Protein AF-A0A7K2QBP5-F1 (afdb_monomer)

Structure (mmCIF, N/CA/C/O backbone):
data_AF-A0A7K2QBP5-F1
#
_entry.id   AF-A0A7K2QBP5-F1
#
loop_
_atom_site.group_PDB
_atom_site.id
_atom_site.type_symbol
_atom_site.label_atom_id
_atom_site.label_alt_id
_atom_site.label_comp_id
_atom_site.label_asym_id
_atom_site.label_entity_id
_atom_site.label_seq_id
_atom_site.pdbx_PDB_ins_code
_atom_site.Cartn_x
_atom_site.Cartn_y
_atom_site.Cartn_z
_atom_site.occupancy
_atom_site.B_iso_or_equiv
_atom_site.auth_seq_id
_atom_site.auth_comp_id
_atom_site.auth_asym_id
_atom_site.auth_atom_id
_atom_site.pdbx_PDB_model_num
ATOM 1 N N . VAL A 1 1 ? -5.049 -1.789 -9.065 1.00 92.88 1 VAL A N 1
ATOM 2 C CA . VAL A 1 1 ? -3.725 -1.310 -9.531 1.00 92.88 1 VAL A CA 1
ATOM 3 C C . VAL A 1 1 ? -3.475 0.041 -8.897 1.00 92.88 1 VAL A C 1
ATOM 5 O O . VAL A 1 1 ? -4.408 0.835 -8.867 1.00 92.88 1 VAL A O 1
ATOM 8 N N . VAL A 1 2 ? -2.284 0.284 -8.358 1.00 94.88 2 VAL A N 1
ATOM 9 C CA . VAL A 1 2 ? -1.940 1.542 -7.677 1.00 94.88 2 VAL A CA 1
ATOM 10 C C . VAL A 1 2 ? -0.595 2.024 -8.217 1.00 94.88 2 VAL A C 1
ATOM 12 O O . VAL A 1 2 ? 0.343 1.223 -8.221 1.00 94.88 2 VAL A O 1
ATOM 15 N N . PRO A 1 3 ? -0.472 3.277 -8.696 1.00 95.06 3 PRO A N 1
ATOM 16 C CA . PRO A 1 3 ? 0.831 3.843 -9.028 1.00 95.06 3 PRO A CA 1
ATOM 17 C C . PRO A 1 3 ? 1.751 3.833 -7.805 1.00 95.06 3 PRO A C 1
ATOM 19 O O . PRO A 1 3 ? 1.285 3.919 -6.669 1.00 95.06 3 PRO A O 1
ATOM 22 N N . VAL A 1 4 ? 3.056 3.737 -8.021 1.00 93.06 4 VAL A N 1
ATOM 23 C CA . VAL A 1 4 ? 4.037 3.828 -6.933 1.00 93.06 4 VAL A CA 1
ATOM 24 C C . VAL A 1 4 ? 4.872 5.087 -7.081 1.00 93.06 4 VAL A C 1
ATOM 26 O O . VAL A 1 4 ? 5.329 5.421 -8.169 1.00 93.06 4 VAL A O 1
ATOM 29 N N . VAL A 1 5 ? 5.084 5.766 -5.959 1.00 92.81 5 VAL A N 1
ATOM 30 C CA . VAL A 1 5 ? 6.046 6.863 -5.815 1.00 92.81 5 VAL A CA 1
ATOM 31 C C . VAL A 1 5 ? 7.054 6.410 -4.766 1.00 92.81 5 VAL A C 1
ATOM 33 O O . VAL A 1 5 ? 6.666 5.826 -3.751 1.00 92.81 5 VAL A O 1
ATOM 36 N N . ASP A 1 6 ? 8.345 6.553 -5.071 1.00 89.81 6 ASP A N 1
ATOM 37 C CA . ASP A 1 6 ? 9.463 6.039 -4.261 1.00 89.81 6 ASP A CA 1
ATOM 38 C C . ASP A 1 6 ? 9.331 4.551 -3.881 1.00 89.81 6 ASP A C 1
ATOM 40 O O . ASP A 1 6 ? 9.807 4.091 -2.842 1.00 89.81 6 ASP A O 1
ATOM 44 N N . GLY A 1 7 ? 8.638 3.778 -4.725 1.00 94.00 7 GLY A N 1
ATOM 45 C CA . GLY A 1 7 ? 8.406 2.352 -4.515 1.00 94.00 7 GLY A CA 1
ATOM 46 C C . GLY A 1 7 ? 7.461 2.008 -3.362 1.00 94.00 7 GLY A C 1
ATOM 47 O O . GLY A 1 7 ? 7.435 0.846 -2.951 1.00 94.00 7 GLY A O 1
ATOM 48 N N . LYS A 1 8 ? 6.700 2.976 -2.836 1.00 97.00 8 LYS A N 1
ATOM 49 C CA . LYS A 1 8 ? 5.845 2.812 -1.652 1.00 97.00 8 LYS A CA 1
ATOM 50 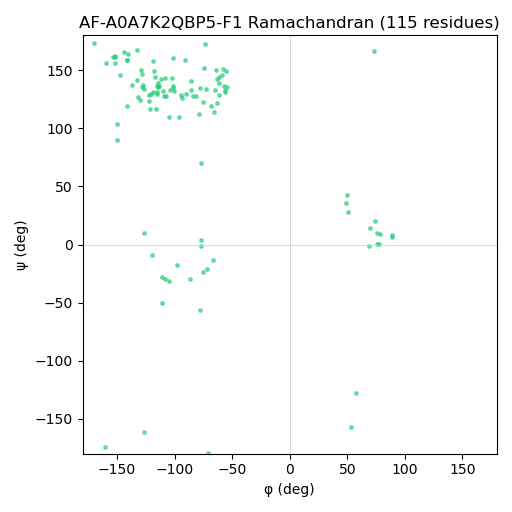C C . LYS A 1 8 ? 4.363 3.028 -1.954 1.00 97.00 8 LYS A C 1
ATOM 52 O O . LYS A 1 8 ? 3.985 3.846 -2.795 1.00 97.00 8 LYS A O 1
ATOM 57 N N . VAL A 1 9 ? 3.520 2.330 -1.197 1.00 97.62 9 VAL A N 1
ATOM 58 C CA . VAL A 1 9 ? 2.053 2.441 -1.233 1.00 97.62 9 VAL A CA 1
ATOM 59 C C . VAL A 1 9 ? 1.530 2.680 0.179 1.00 97.62 9 VAL A C 1
ATOM 61 O O . VAL A 1 9 ? 1.981 2.029 1.120 1.00 97.62 9 VAL A O 1
ATOM 64 N N . SER A 1 10 ? 0.573 3.591 0.328 1.00 98.19 10 SER A N 1
ATOM 65 C CA . SER A 1 10 ? -0.083 3.888 1.601 1.00 98.19 10 SER A CA 1
ATOM 66 C C . SER A 1 10 ? -1.518 3.368 1.622 1.00 98.19 10 SER A C 1
ATOM 68 O O . SER A 1 10 ? -2.228 3.422 0.617 1.00 98.19 10 SER A O 1
ATOM 70 N N . PHE A 1 11 ? -1.934 2.885 2.790 1.00 98.50 11 PHE A N 1
ATOM 71 C CA . PHE A 1 11 ? -3.265 2.367 3.079 1.00 98.50 11 PHE A CA 1
ATOM 72 C C . PHE A 1 11 ? -3.857 3.190 4.215 1.00 98.50 11 PHE A C 1
ATOM 74 O O . PHE A 1 11 ? -3.321 3.192 5.321 1.00 98.50 11 PHE A O 1
ATOM 81 N N . PHE A 1 12 ? -4.949 3.887 3.937 1.00 98.62 12 PHE A N 1
ATOM 82 C CA . PHE A 1 12 ? -5.689 4.676 4.913 1.00 98.62 12 PHE A CA 1
ATOM 83 C C . PHE A 1 12 ? -6.931 3.911 5.372 1.00 98.62 12 PHE A C 1
ATOM 85 O O . PHE A 1 12 ? -7.653 3.419 4.508 1.00 98.62 12 PHE A O 1
ATOM 92 N N . ASN A 1 13 ? -7.214 3.871 6.676 1.00 98.62 13 ASN A N 1
ATOM 93 C CA . ASN A 1 13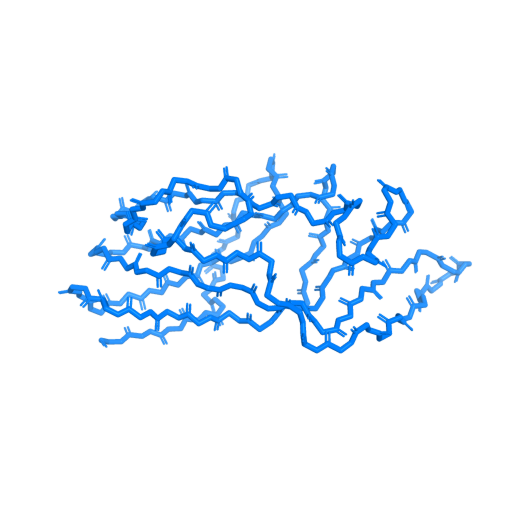 ? -8.480 3.375 7.234 1.00 98.62 13 ASN A CA 1
ATOM 94 C C . ASN A 1 13 ? -9.380 4.538 7.693 1.00 98.62 13 ASN A C 1
ATOM 96 O O . ASN A 1 13 ? -8.923 5.432 8.404 1.00 98.62 13 ASN A O 1
ATOM 100 N N . ASN A 1 14 ? -10.663 4.517 7.320 1.00 98.50 14 ASN A N 1
ATOM 101 C CA . ASN A 1 14 ? -11.590 5.623 7.587 1.00 98.50 14 ASN A CA 1
ATOM 102 C C . ASN A 1 14 ? -12.113 5.690 9.028 1.00 98.50 14 ASN A C 1
ATOM 104 O O . ASN A 1 14 ? -11.955 6.720 9.677 1.00 98.50 14 ASN A O 1
ATOM 108 N N . GLN A 1 15 ? -12.735 4.617 9.511 1.00 98.44 15 GLN A N 1
ATOM 109 C CA . G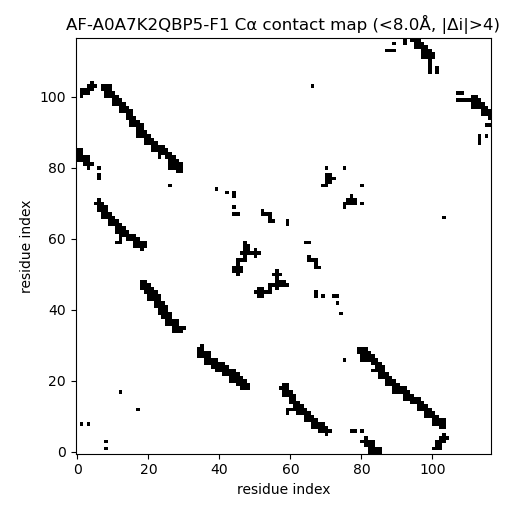LN A 1 15 ? -13.368 4.504 10.831 1.00 98.44 15 GLN A CA 1
ATOM 110 C C . GLN A 1 15 ? -12.957 3.207 11.529 1.00 98.44 15 GLN A C 1
ATOM 112 O O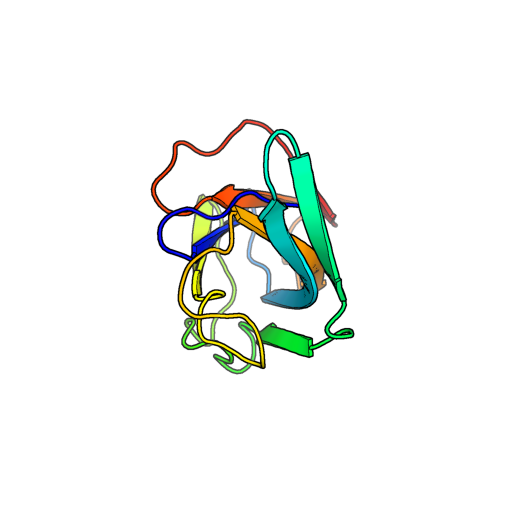 . GLN A 1 15 ? -12.368 2.314 10.908 1.00 98.44 15 GLN A O 1
ATOM 117 N N . GLY A 1 16 ? -13.257 3.110 12.826 1.00 98.50 16 GLY A N 1
ATOM 118 C CA . GLY A 1 16 ? -12.883 1.972 13.659 1.00 98.50 16 GLY A CA 1
ATOM 119 C C . GLY A 1 16 ? -11.389 1.634 13.603 1.00 98.50 16 GLY A C 1
ATOM 120 O O . GLY A 1 16 ? -10.540 2.458 13.272 1.00 98.50 16 GLY A O 1
ATOM 121 N N . SER A 1 17 ? -11.054 0.390 13.920 1.00 98.81 17 SER A N 1
ATOM 122 C CA . SER A 1 17 ? -9.716 -0.165 13.730 1.00 98.81 17 SER A CA 1
ATOM 123 C C . SER A 1 17 ? -9.794 -1.481 12.969 1.00 98.81 17 SER A C 1
ATOM 125 O O . SER A 1 17 ? -10.767 -2.221 13.114 1.00 98.81 17 SER A O 1
ATOM 127 N N . VAL A 1 18 ? -8.782 -1.771 12.155 1.00 98.88 18 VAL A N 1
ATOM 128 C CA . VAL A 1 18 ? -8.774 -2.939 11.266 1.00 98.88 18 VAL A CA 1
ATOM 129 C C . VAL A 1 18 ? -7.359 -3.481 11.084 1.00 98.88 18 VAL A C 1
ATOM 131 O O . VAL A 1 18 ? -6.391 -2.720 11.068 1.00 98.88 18 VAL A O 1
ATOM 134 N N . ASP A 1 19 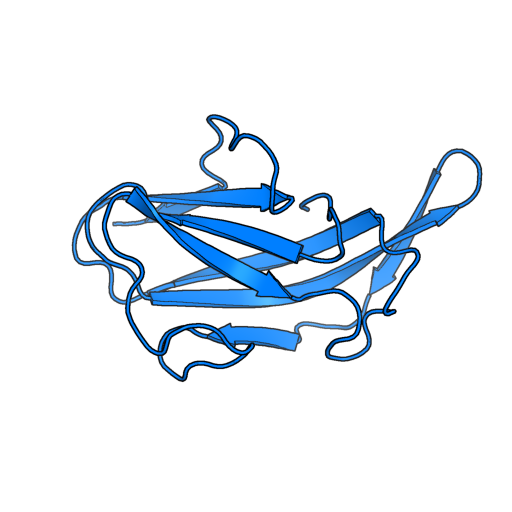? -7.229 -4.795 10.938 1.00 98.88 19 ASP A N 1
ATOM 135 C CA . ASP A 1 19 ? -5.990 -5.413 10.478 1.00 98.88 19 ASP A CA 1
ATOM 136 C C . ASP A 1 19 ? -5.957 -5.440 8.951 1.00 98.88 19 ASP A C 1
ATOM 138 O O . ASP A 1 19 ? -6.924 -5.855 8.305 1.00 98.88 19 ASP A O 1
ATOM 142 N N . LEU A 1 20 ? -4.828 -5.031 8.375 1.00 98.88 20 LEU A N 1
ATOM 143 C CA . LEU A 1 20 ? -4.640 -4.972 6.934 1.00 98.88 20 LEU A CA 1
ATOM 144 C C . LEU A 1 20 ? -3.579 -5.952 6.462 1.00 98.88 20 LEU A C 1
ATOM 146 O O . LEU A 1 20 ? -2.503 -6.119 7.039 1.00 98.88 20 LEU A O 1
ATOM 150 N N . ILE A 1 21 ? -3.903 -6.563 5.336 1.00 98.81 21 ILE A N 1
ATOM 151 C CA . ILE A 1 21 ? -3.088 -7.528 4.628 1.00 98.81 21 ILE A CA 1
ATOM 152 C C . ILE A 1 21 ? -2.984 -7.070 3.177 1.00 98.81 21 ILE A C 1
ATOM 154 O O . ILE A 1 21 ? -3.997 -6.714 2.569 1.00 98.81 21 ILE A O 1
ATOM 158 N N . ALA A 1 22 ? -1.780 -7.130 2.608 1.00 98.31 22 ALA A N 1
ATOM 159 C CA . ALA A 1 22 ? -1.570 -6.878 1.188 1.00 98.31 22 ALA A CA 1
ATOM 160 C C . ALA A 1 22 ? -0.734 -7.985 0.541 1.00 98.31 22 ALA A C 1
ATOM 162 O O . ALA A 1 22 ? 0.399 -8.259 0.951 1.00 98.31 22 ALA A O 1
ATOM 163 N N . ASP A 1 23 ? -1.300 -8.574 -0.506 1.00 98.25 23 ASP A N 1
ATOM 164 C CA . ASP A 1 23 ? -0.658 -9.537 -1.390 1.00 98.25 23 ASP A CA 1
ATOM 165 C C . ASP A 1 23 ? -0.412 -8.872 -2.751 1.00 98.25 23 ASP A C 1
ATOM 167 O O . ASP A 1 23 ? -1.334 -8.315 -3.348 1.00 98.25 23 ASP A O 1
ATOM 171 N N . ILE A 1 24 ? 0.816 -8.922 -3.266 1.00 97.62 24 ILE A N 1
ATOM 172 C CA . ILE A 1 24 ? 1.117 -8.483 -4.636 1.00 97.62 24 ILE A CA 1
ATOM 173 C C . ILE A 1 24 ? 0.874 -9.629 -5.605 1.00 97.62 24 ILE A C 1
ATOM 175 O O . ILE A 1 24 ? 1.220 -10.753 -5.278 1.00 97.62 24 ILE A O 1
ATOM 179 N N . THR A 1 25 ? 0.311 -9.358 -6.782 1.00 97.19 25 THR A N 1
ATOM 180 C CA . THR A 1 25 ? 0.161 -10.351 -7.869 1.00 97.19 25 THR A CA 1
ATOM 181 C C . THR A 1 25 ? 1.048 -10.041 -9.076 1.00 97.19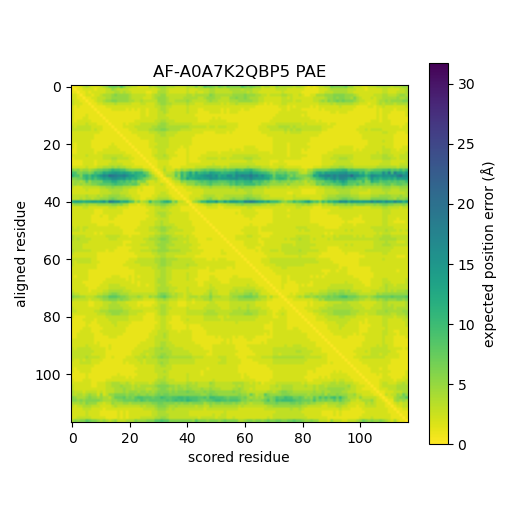 25 THR A C 1
ATOM 183 O O . THR A 1 25 ? 1.506 -10.950 -9.774 1.00 97.19 25 THR A O 1
ATOM 186 N N . GLY A 1 26 ? 1.353 -8.760 -9.282 1.00 97.31 26 GLY A N 1
ATOM 187 C CA . GLY A 1 26 ? 2.186 -8.268 -10.369 1.00 97.31 26 GLY A CA 1
ATOM 188 C C . GLY A 1 26 ? 2.546 -6.796 -10.202 1.00 97.31 26 GLY A C 1
ATOM 189 O O . GLY A 1 26 ? 2.051 -6.109 -9.301 1.00 97.31 26 GLY A O 1
ATOM 190 N N . TYR A 1 27 ? 3.418 -6.309 -11.074 1.00 97.62 27 TYR A N 1
ATOM 191 C CA . TYR A 1 27 ? 3.811 -4.905 -11.153 1.00 97.62 27 TYR A CA 1
ATOM 192 C C . TYR A 1 27 ? 3.956 -4.457 -12.606 1.00 97.62 27 TYR A C 1
ATOM 194 O O . TYR A 1 27 ? 4.023 -5.274 -13.522 1.00 97.62 27 TYR A O 1
ATOM 202 N N . PHE A 1 28 ? 3.989 -3.146 -12.807 1.00 97.19 28 PHE A N 1
ATOM 203 C CA . PHE A 1 28 ? 4.197 -2.515 -14.099 1.00 97.19 28 PHE A CA 1
ATOM 204 C C . PHE A 1 28 ? 5.545 -1.801 -14.137 1.00 97.19 28 PHE A C 1
ATOM 206 O O . PHE A 1 28 ? 5.948 -1.180 -13.150 1.00 97.19 28 PHE A O 1
ATOM 213 N N . THR A 1 29 ? 6.209 -1.858 -15.287 1.00 95.38 29 THR A N 1
ATOM 214 C CA . THR A 1 29 ? 7.372 -1.025 -15.626 1.00 95.38 29 THR A CA 1
ATOM 215 C C . THR A 1 29 ? 7.050 -0.169 -16.844 1.00 95.38 29 THR A C 1
ATOM 217 O O . THR A 1 29 ? 6.164 -0.516 -17.630 1.00 95.38 29 THR A O 1
ATOM 220 N N . SER A 1 30 ? 7.766 0.939 -17.036 1.00 90.12 30 SER A N 1
ATOM 221 C CA . SER A 1 30 ? 7.674 1.705 -18.284 1.00 90.12 30 SER A CA 1
ATOM 222 C C . SER A 1 30 ? 8.155 0.871 -19.479 1.00 90.12 30 SER A C 1
ATOM 224 O O . SER A 1 30 ? 9.097 0.084 -19.359 1.00 90.12 30 SER A O 1
ATOM 226 N N . ALA A 1 31 ? 7.497 1.026 -20.629 1.00 82.75 31 ALA A N 1
ATOM 227 C CA . ALA A 1 31 ? 7.865 0.363 -21.878 1.00 82.75 31 ALA A CA 1
ATOM 228 C C . ALA A 1 31 ? 7.473 1.234 -23.084 1.00 82.75 31 ALA A C 1
ATOM 230 O O . ALA A 1 31 ? 6.362 1.126 -23.602 1.00 82.75 31 ALA A O 1
ATOM 231 N N . GLY A 1 32 ? 8.387 2.107 -23.526 1.00 82.38 32 GLY A N 1
ATOM 232 C CA . GLY A 1 32 ? 8.106 3.086 -24.584 1.00 82.38 32 GLY A CA 1
ATOM 233 C C . GLY A 1 32 ? 6.922 3.984 -24.213 1.00 82.38 32 GLY A C 1
ATOM 234 O O . GLY A 1 32 ? 6.885 4.511 -23.103 1.00 82.38 32 GLY A O 1
ATOM 235 N N . ASP A 1 33 ? 5.941 4.085 -25.112 1.00 86.06 33 ASP A N 1
ATOM 236 C CA . ASP A 1 33 ? 4.686 4.826 -24.894 1.00 86.06 33 ASP A CA 1
ATOM 237 C C . ASP A 1 33 ? 3.668 4.071 -24.010 1.00 86.06 33 ASP A C 1
ATOM 239 O O . ASP A 1 33 ? 2.573 4.568 -23.746 1.00 86.06 33 ASP A O 1
ATOM 243 N N . GLY A 1 34 ? 4.000 2.855 -23.564 1.00 88.56 34 GLY A N 1
ATOM 244 C CA . GLY A 1 34 ? 3.132 1.994 -22.765 1.00 88.56 34 GLY A CA 1
ATOM 245 C C . GLY A 1 34 ? 3.773 1.504 -21.466 1.00 88.56 34 GLY A C 1
ATOM 246 O O . GLY A 1 34 ? 4.755 2.048 -20.954 1.00 88.56 34 GLY A O 1
ATOM 247 N N . ALA A 1 35 ? 3.191 0.439 -20.917 1.00 92.94 35 ALA A N 1
ATOM 248 C CA . ALA A 1 35 ? 3.690 -0.237 -19.727 1.00 92.94 35 ALA A CA 1
ATOM 249 C C . ALA A 1 35 ? 3.725 -1.753 -19.937 1.00 92.94 35 ALA A C 1
ATOM 251 O O . ALA A 1 35 ? 2.804 -2.330 -20.516 1.00 92.94 35 ALA A O 1
ATOM 252 N N . THR A 1 36 ? 4.762 -2.403 -19.412 1.00 95.81 36 THR A N 1
ATOM 253 C CA . THR A 1 36 ? 4.857 -3.867 -19.369 1.00 95.81 36 THR A CA 1
ATOM 254 C C . THR A 1 36 ? 4.343 -4.359 -18.029 1.00 95.81 36 THR A C 1
ATOM 256 O O . THR A 1 36 ? 4.798 -3.889 -16.988 1.00 95.81 36 THR A O 1
ATOM 259 N N . HIS A 1 37 ? 3.423 -5.323 -18.045 1.00 96.25 37 HIS A N 1
ATOM 260 C CA . HIS A 1 37 ? 2.982 -6.020 -16.840 1.00 96.25 37 HIS A CA 1
ATOM 261 C C . HIS A 1 37 ? 3.843 -7.258 -16.584 1.00 96.25 37 HIS A C 1
ATOM 263 O O . HIS A 1 37 ? 3.996 -8.107 -17.463 1.00 96.25 37 HIS A O 1
ATOM 269 N N . VAL A 1 38 ? 4.349 -7.390 -15.361 1.00 97.00 38 VAL A N 1
ATOM 270 C CA . VAL A 1 38 ? 5.103 -8.555 -14.901 1.00 97.00 38 VAL A CA 1
ATOM 271 C C . VAL A 1 38 ? 4.331 -9.233 -13.776 1.00 97.00 38 VAL A C 1
ATOM 273 O O . VAL A 1 38 ? 4.140 -8.664 -12.702 1.00 97.00 38 VAL A O 1
ATOM 276 N N . ASN A 1 39 ? 3.910 -10.475 -14.014 1.00 96.25 39 ASN A N 1
ATOM 277 C CA . ASN A 1 39 ? 3.311 -11.327 -12.991 1.00 96.25 39 ASN A CA 1
ATOM 278 C C . ASN A 1 39 ? 4.394 -11.916 -12.087 1.00 96.25 39 ASN A C 1
ATOM 280 O O . ASN A 1 39 ? 5.384 -12.459 -12.577 1.00 96.25 39 ASN A O 1
ATOM 284 N N . ILE A 1 40 ? 4.170 -11.880 -10.774 1.00 94.62 40 ILE A N 1
ATOM 285 C CA . ILE A 1 40 ? 5.063 -12.509 -9.787 1.00 94.62 40 ILE A CA 1
ATOM 286 C C . ILE A 1 40 ? 4.330 -13.458 -8.829 1.00 94.62 40 ILE A C 1
ATOM 288 O O . ILE A 1 40 ? 4.938 -13.950 -7.880 1.00 94.62 40 ILE A O 1
ATOM 292 N N . GLY A 1 41 ? 3.055 -13.759 -9.116 1.00 79.44 41 GLY A N 1
ATOM 293 C CA . GLY A 1 41 ? 2.175 -14.598 -8.294 1.00 79.44 41 GLY A CA 1
ATOM 294 C C . GLY A 1 41 ? 1.715 -13.874 -7.025 1.00 79.44 41 GLY A C 1
ATOM 295 O O . GLY A 1 41 ? 2.288 -12.836 -6.702 1.00 79.44 41 GLY A O 1
ATOM 296 N N . PRO A 1 42 ? 0.697 -14.376 -6.297 1.00 93.12 42 PRO A N 1
ATOM 297 C CA . PRO A 1 42 ? 0.344 -13.791 -5.013 1.00 93.12 42 PRO A CA 1
ATOM 298 C C . PRO A 1 42 ? 1.496 -14.001 -4.022 1.00 93.12 42 PRO A C 1
ATOM 300 O O . PRO A 1 42 ? 1.808 -15.130 -3.646 1.00 93.12 42 PRO A O 1
ATOM 303 N N . LYS A 1 43 ? 2.131 -12.909 -3.598 1.00 97.06 43 LYS A N 1
ATOM 304 C CA . LYS A 1 43 ? 3.113 -12.896 -2.508 1.00 97.06 43 LYS A CA 1
ATOM 305 C C . LYS A 1 43 ? 2.658 -11.923 -1.434 1.00 97.06 43 LYS A C 1
ATOM 307 O O . LYS A 1 43 ? 2.402 -10.755 -1.727 1.00 97.06 43 LYS A O 1
ATOM 312 N N . ARG A 1 44 ? 2.628 -12.379 -0.185 1.00 97.69 44 ARG A N 1
ATOM 313 C CA . ARG A 1 44 ? 2.317 -11.526 0.963 1.00 97.69 44 ARG A CA 1
ATOM 314 C C . ARG A 1 44 ? 3.437 -10.516 1.180 1.00 97.69 44 ARG A C 1
ATOM 316 O O . ARG A 1 44 ? 4.576 -10.905 1.432 1.00 97.69 44 ARG A O 1
ATOM 323 N N . LEU A 1 45 ? 3.112 -9.228 1.087 1.00 97.62 45 LEU A N 1
ATOM 324 C CA . LEU A 1 45 ? 4.053 -8.136 1.357 1.00 97.62 45 LEU A CA 1
ATOM 325 C C . LEU A 1 45 ? 3.798 -7.465 2.706 1.00 97.62 45 LEU A C 1
ATOM 327 O O . LEU A 1 45 ? 4.744 -7.000 3.333 1.00 97.62 45 LEU A O 1
ATOM 331 N N . MET A 1 46 ? 2.540 -7.419 3.149 1.00 98.50 46 MET A N 1
ATOM 332 C CA . MET A 1 46 ? 2.146 -6.748 4.387 1.00 98.50 46 MET A CA 1
ATOM 333 C C . MET A 1 46 ? 1.159 -7.587 5.184 1.00 98.50 46 MET A C 1
ATOM 335 O O . MET A 1 46 ? 0.204 -8.118 4.613 1.00 98.50 46 MET A O 1
ATOM 339 N N . ASP A 1 47 ? 1.360 -7.651 6.498 1.00 98.75 47 ASP A N 1
ATOM 340 C CA . ASP A 1 47 ? 0.380 -8.183 7.446 1.00 98.75 47 ASP A CA 1
ATOM 341 C C . ASP A 1 47 ? 0.535 -7.490 8.806 1.00 98.75 47 ASP A C 1
ATOM 343 O O . ASP A 1 47 ? 1.456 -7.795 9.573 1.00 98.75 47 ASP A O 1
ATOM 347 N N . THR A 1 48 ? -0.374 -6.564 9.119 1.00 98.88 48 THR A N 1
ATOM 348 C CA . THR A 1 48 ? -0.313 -5.765 10.356 1.00 98.88 48 THR A CA 1
ATOM 349 C C . THR A 1 48 ? -0.514 -6.593 11.626 1.00 98.88 48 THR A C 1
ATOM 351 O O . THR A 1 48 ? -0.182 -6.130 12.712 1.00 98.88 48 THR A O 1
ATOM 354 N N . ARG A 1 49 ? -0.981 -7.844 11.524 1.00 98.81 49 ARG A N 1
ATOM 355 C CA . ARG A 1 49 ? -1.123 -8.747 12.682 1.00 98.81 49 ARG A CA 1
ATOM 356 C C . ARG A 1 49 ? 0.215 -9.311 13.148 1.00 98.81 49 ARG A C 1
ATOM 358 O O . ARG A 1 49 ? 0.345 -9.721 14.299 1.00 98.81 49 ARG A O 1
ATOM 365 N N . SER A 1 50 ? 1.197 -9.355 12.245 1.00 98.62 50 SER A N 1
ATOM 366 C CA . SER A 1 50 ? 2.534 -9.923 12.481 1.00 98.62 50 SER A CA 1
ATOM 367 C C . SER A 1 50 ? 3.675 -8.915 12.312 1.00 98.62 50 SER A C 1
ATOM 369 O O . SER A 1 50 ? 4.814 -9.235 12.633 1.00 98.62 50 SER A O 1
ATOM 371 N N . GLY A 1 51 ? 3.391 -7.713 11.798 1.00 98.19 51 GLY A N 1
ATOM 372 C CA . GLY A 1 51 ? 4.405 -6.710 11.453 1.00 98.19 51 GLY A CA 1
ATOM 373 C C . GLY A 1 51 ? 5.167 -7.010 10.154 1.00 98.19 51 GLY A C 1
ATOM 374 O O . GLY A 1 51 ? 6.160 -6.351 9.835 1.00 98.19 51 GLY A O 1
ATOM 375 N N . LEU A 1 52 ? 4.716 -8.000 9.375 1.00 98.25 52 LEU A N 1
ATOM 376 C CA . LEU A 1 52 ? 5.311 -8.336 8.083 1.00 98.25 52 LEU A CA 1
ATOM 377 C C . LEU A 1 52 ? 5.301 -7.123 7.144 1.00 98.25 52 LEU A C 1
ATOM 379 O O . LEU A 1 52 ? 4.293 -6.427 7.031 1.00 98.25 52 LEU A O 1
ATOM 383 N N . GLY A 1 53 ? 6.416 -6.910 6.442 1.00 96.12 53 GLY A N 1
ATOM 384 C CA . GLY A 1 53 ? 6.624 -5.738 5.589 1.00 96.12 53 GLY A CA 1
ATOM 385 C C . GLY A 1 53 ? 7.228 -4.542 6.329 1.00 96.12 53 GLY A C 1
ATOM 386 O O . GLY A 1 53 ? 7.311 -3.459 5.757 1.00 96.12 53 GLY A O 1
ATOM 387 N N . GLY A 1 54 ? 7.650 -4.724 7.588 1.00 96.81 54 GLY A N 1
ATOM 388 C CA . GLY A 1 54 ? 8.241 -3.661 8.408 1.00 96.81 54 GLY A CA 1
ATOM 389 C C . GLY A 1 54 ? 7.214 -2.644 8.908 1.00 96.81 54 GLY A C 1
ATOM 390 O O . GLY A 1 54 ? 7.575 -1.522 9.253 1.00 96.81 54 GLY A O 1
ATOM 391 N N . VAL A 1 55 ? 5.935 -3.023 8.918 1.00 97.88 55 VAL A N 1
ATOM 392 C CA . VAL A 1 55 ? 4.837 -2.191 9.415 1.00 97.88 55 VAL A CA 1
ATOM 393 C C . VAL A 1 55 ? 4.602 -2.453 10.905 1.00 97.88 55 VAL A C 1
ATOM 395 O O . VAL A 1 55 ? 4.975 -3.519 11.399 1.00 97.88 55 VAL A O 1
ATOM 398 N N . PRO A 1 56 ? 3.967 -1.528 11.645 1.00 98.06 56 PRO A N 1
ATOM 399 C CA . PRO A 1 56 ? 3.586 -1.789 13.027 1.00 98.06 56 PRO A CA 1
ATOM 400 C C . PRO A 1 56 ? 2.746 -3.066 13.156 1.00 98.06 56 PRO A C 1
ATOM 402 O O . PRO A 1 56 ? 1.809 -3.281 12.384 1.00 98.06 56 PRO A O 1
ATOM 405 N N . GLN A 1 57 ? 3.063 -3.892 14.156 1.00 98.56 57 GLN A N 1
ATOM 406 C CA . GLN A 1 57 ? 2.237 -5.034 14.541 1.00 98.56 57 GLN A CA 1
ATOM 407 C C . GLN A 1 57 ? 1.020 -4.547 15.346 1.00 98.56 57 GLN A C 1
ATOM 409 O O . GLN A 1 57 ? 0.960 -4.692 16.567 1.00 98.56 57 GLN A O 1
ATOM 414 N N . ALA A 1 58 ? 0.087 -3.879 14.675 1.00 98.44 58 ALA A N 1
ATOM 415 C CA . ALA A 1 58 ? -1.099 -3.298 15.285 1.00 98.44 58 ALA A CA 1
ATOM 416 C C . ALA A 1 58 ? -2.187 -3.046 14.239 1.00 98.44 58 ALA A C 1
ATOM 418 O O . ALA A 1 58 ? -1.900 -2.818 13.065 1.00 98.44 58 ALA A O 1
ATOM 419 N N . LYS A 1 59 ? -3.442 -2.984 14.689 1.00 98.69 59 LYS A N 1
ATOM 420 C CA . LYS A 1 59 ? -4.541 -2.507 13.849 1.00 98.69 59 LYS A CA 1
ATOM 421 C C . LYS A 1 59 ? -4.308 -1.062 13.415 1.00 98.69 59 LYS A C 1
ATOM 423 O O . LYS A 1 59 ? -3.846 -0.228 14.195 1.00 98.69 59 LYS A O 1
ATOM 428 N N . VAL A 1 60 ? -4.720 -0.748 12.194 1.00 98.81 60 VAL A N 1
ATOM 429 C CA . VAL A 1 60 ? -4.777 0.625 11.694 1.00 98.81 60 VAL A CA 1
ATOM 430 C C . VAL A 1 60 ? -6.038 1.274 12.255 1.00 98.81 60 VAL A C 1
ATOM 432 O O . VAL A 1 60 ? -7.147 0.853 11.931 1.00 98.81 60 VAL A O 1
ATOM 435 N N . GLY A 1 61 ? -5.872 2.261 13.135 1.00 98.69 61 GLY A N 1
ATOM 436 C CA . GLY A 1 61 ? -6.981 2.992 13.755 1.00 98.69 61 GLY A CA 1
ATOM 437 C C . GLY A 1 61 ? -7.726 3.920 12.791 1.00 98.69 61 GLY A C 1
ATOM 438 O O . GLY A 1 61 ? -7.382 4.022 11.612 1.00 98.69 61 GLY A O 1
ATOM 439 N N . ALA A 1 62 ? -8.739 4.614 13.308 1.00 98.50 62 ALA A N 1
ATOM 440 C CA . ALA A 1 62 ? -9.557 5.542 12.537 1.00 98.50 62 ALA A CA 1
ATOM 441 C C . ALA A 1 62 ? -8.706 6.723 12.066 1.00 98.50 62 ALA A C 1
ATOM 443 O O . ALA A 1 62 ? -7.911 7.277 12.829 1.00 98.50 62 ALA A O 1
ATOM 444 N N . GLY A 1 63 ? -8.826 7.080 10.792 1.00 98.12 63 GLY A N 1
ATOM 445 C CA . GLY A 1 63 ? -7.952 8.067 10.167 1.00 98.12 63 GLY A CA 1
ATOM 446 C C . GLY A 1 63 ? -6.496 7.608 9.978 1.00 98.12 63 GLY A C 1
ATOM 447 O O . GLY A 1 63 ? -5.675 8.374 9.470 1.00 98.12 63 GLY A O 1
ATOM 448 N N . GLY A 1 64 ? -6.154 6.390 10.405 1.00 98.25 64 GLY A N 1
ATOM 449 C CA . GLY A 1 64 ? -4.791 5.879 10.435 1.00 98.25 64 GLY A CA 1
ATOM 450 C C . GLY A 1 64 ? -4.271 5.512 9.051 1.00 98.25 64 GLY A C 1
ATOM 451 O O . GLY A 1 64 ? -5.030 5.124 8.161 1.00 98.25 64 GLY A O 1
ATOM 452 N N . VAL A 1 65 ? -2.950 5.601 8.886 1.00 98.31 65 VAL A N 1
ATOM 453 C CA . VAL A 1 65 ? -2.249 5.223 7.657 1.00 98.31 65 VAL A CA 1
ATOM 454 C C . VAL A 1 65 ? -1.141 4.231 7.978 1.00 98.31 65 VAL A C 1
ATOM 456 O O . VAL A 1 65 ? -0.348 4.455 8.891 1.00 98.31 65 VAL A O 1
ATOM 459 N N . VAL A 1 66 ? -1.054 3.163 7.188 1.00 98.31 66 VAL A N 1
ATOM 460 C CA . VAL A 1 66 ? 0.113 2.278 7.139 1.00 98.31 66 VAL A CA 1
ATOM 461 C C . VAL A 1 66 ? 0.749 2.361 5.753 1.00 98.31 66 VAL A C 1
ATOM 463 O O . VAL A 1 66 ? 0.049 2.385 4.741 1.00 98.31 66 VAL A O 1
ATOM 466 N N . THR A 1 67 ? 2.077 2.435 5.697 1.00 98.12 67 THR A N 1
ATOM 467 C CA . THR A 1 67 ? 2.832 2.557 4.444 1.00 98.12 67 THR A CA 1
ATOM 468 C C . THR A 1 67 ? 3.690 1.321 4.232 1.00 98.12 67 THR A C 1
ATOM 470 O O . THR A 1 67 ? 4.455 0.931 5.109 1.00 98.12 67 THR A O 1
ATOM 473 N N . LEU A 1 68 ? 3.581 0.738 3.044 1.00 97.56 68 LEU A N 1
ATOM 474 C CA . LEU A 1 68 ? 4.286 -0.459 2.613 1.00 97.56 68 LEU A CA 1
ATOM 475 C C . LEU A 1 68 ? 5.379 -0.097 1.604 1.00 97.56 68 LEU A C 1
ATOM 477 O O . LEU A 1 68 ? 5.096 0.526 0.578 1.00 97.56 68 LEU A O 1
ATOM 481 N N . GLN A 1 69 ? 6.610 -0.546 1.858 1.00 97.25 69 GLN A N 1
ATOM 482 C CA . GLN A 1 69 ? 7.658 -0.604 0.838 1.00 97.25 69 GLN A CA 1
ATOM 483 C C . GLN A 1 69 ? 7.380 -1.781 -0.101 1.00 97.25 69 GLN A C 1
ATOM 485 O O . GLN A 1 69 ? 7.294 -2.920 0.349 1.00 97.25 69 GLN A O 1
ATOM 490 N N . VAL A 1 70 ? 7.257 -1.510 -1.401 1.00 96.81 70 VAL A N 1
ATOM 491 C CA . VAL A 1 70 ? 6.985 -2.536 -2.417 1.00 96.81 70 VAL A CA 1
ATOM 492 C C . VAL A 1 70 ? 8.194 -2.758 -3.321 1.00 96.81 70 VAL A C 1
ATOM 494 O O . VAL A 1 70 ? 8.626 -3.898 -3.492 1.00 96.81 70 VAL A O 1
ATOM 497 N N . ALA A 1 71 ? 8.773 -1.689 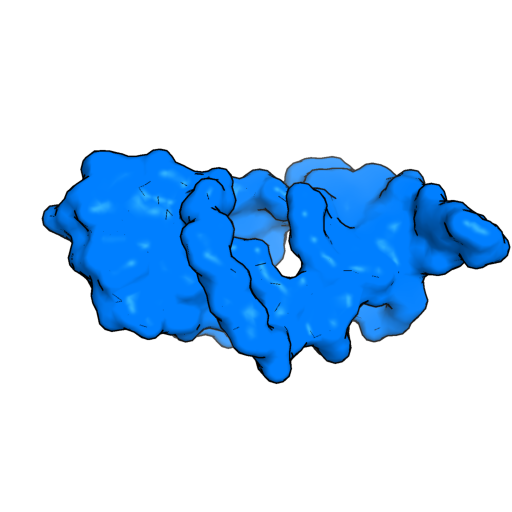-3.876 1.00 95.56 71 ALA A N 1
ATOM 498 C CA . ALA A 1 71 ? 9.967 -1.811 -4.713 1.00 95.56 71 ALA A CA 1
ATOM 499 C C . ALA A 1 71 ? 11.132 -2.409 -3.912 1.00 95.56 71 ALA A C 1
ATOM 501 O O . ALA A 1 71 ? 11.328 -2.062 -2.745 1.00 95.56 71 ALA A O 1
ATOM 502 N N . GLY A 1 72 ? 11.892 -3.303 -4.544 1.00 95.50 72 GLY A N 1
ATOM 503 C CA . GLY A 1 72 ? 13.030 -3.991 -3.932 1.00 95.50 72 GLY A CA 1
ATOM 504 C C . GLY A 1 72 ? 12.653 -5.151 -3.007 1.00 95.50 72 GLY A C 1
ATOM 505 O O . GLY A 1 72 ? 13.525 -5.683 -2.327 1.00 95.50 72 GLY A O 1
ATOM 506 N N . THR A 1 73 ? 11.381 -5.563 -2.966 1.00 93.62 73 THR A N 1
ATOM 507 C CA . THR A 1 73 ? 10.905 -6.653 -2.098 1.00 93.62 73 THR A CA 1
ATOM 508 C C . THR A 1 73 ? 10.367 -7.826 -2.913 1.00 93.62 73 THR A C 1
ATOM 510 O O . THR A 1 73 ? 9.754 -7.634 -3.958 1.00 93.62 73 THR A O 1
ATOM 513 N N . ASN A 1 74 ? 10.575 -9.064 -2.447 1.00 89.19 74 ASN A N 1
ATOM 514 C CA . ASN A 1 74 ? 9.876 -10.265 -2.936 1.00 89.19 74 ASN A CA 1
ATOM 515 C C . ASN A 1 74 ? 9.831 -10.450 -4.475 1.00 89.19 74 ASN A C 1
ATOM 517 O O . ASN A 1 74 ? 8.869 -10.994 -5.026 1.00 89.19 74 ASN A O 1
ATOM 521 N N . GLY A 1 75 ? 10.899 -10.064 -5.183 1.00 91.06 75 GLY A N 1
ATOM 522 C CA . GLY A 1 75 ? 11.011 -10.174 -6.647 1.00 91.06 75 GLY A CA 1
ATOM 523 C C . GLY A 1 75 ? 10.485 -8.965 -7.432 1.00 91.06 75 GLY A C 1
ATOM 524 O O . GLY A 1 75 ? 10.445 -9.012 -8.659 1.00 91.06 75 GLY A O 1
ATOM 525 N N . VAL A 1 76 ? 10.101 -7.890 -6.743 1.00 96.25 76 VAL A N 1
ATOM 526 C CA . VAL A 1 76 ? 9.848 -6.572 -7.330 1.00 96.25 76 VAL A CA 1
ATOM 527 C C . VAL A 1 76 ? 11.185 -5.825 -7.455 1.00 96.25 76 VAL A C 1
ATOM 529 O O . VAL A 1 76 ? 11.900 -5.707 -6.456 1.00 96.25 76 VAL A O 1
ATOM 532 N N . PRO A 1 77 ? 11.539 -5.293 -8.638 1.00 95.94 77 PRO A N 1
ATOM 533 C CA . PRO A 1 77 ? 12.735 -4.477 -8.820 1.00 95.94 77 PRO A CA 1
ATOM 534 C C . PRO A 1 77 ? 12.785 -3.280 -7.864 1.00 95.94 77 PRO A C 1
ATOM 536 O O . PRO A 1 77 ? 11.754 -2.732 -7.476 1.00 95.94 77 PRO A O 1
ATOM 539 N N . ALA A 1 78 ? 13.993 -2.859 -7.485 1.00 95.88 78 ALA A N 1
ATOM 540 C CA . ALA A 1 78 ? 14.197 -1.690 -6.623 1.00 95.88 78 ALA A CA 1
ATOM 541 C C . ALA A 1 78 ? 13.910 -0.355 -7.335 1.00 95.88 78 ALA A C 1
ATOM 543 O O . ALA A 1 78 ? 13.653 0.651 -6.681 1.00 95.88 78 ALA A O 1
ATOM 544 N N . SER A 1 79 ? 13.938 -0.344 -8.668 1.00 94.00 79 SER A N 1
ATOM 545 C CA . SER A 1 79 ? 13.708 0.830 -9.509 1.00 94.00 79 SER A CA 1
ATOM 546 C C . SER A 1 79 ? 12.957 0.449 -10.789 1.00 94.00 79 SER A C 1
ATOM 548 O O . SER A 1 79 ? 12.819 -0.730 -11.114 1.00 94.00 79 SER A O 1
ATOM 550 N N . GLY A 1 80 ? 12.429 1.447 -11.505 1.00 92.62 80 GLY A N 1
ATOM 551 C CA . GLY A 1 80 ? 11.721 1.250 -12.780 1.00 92.62 80 GLY A CA 1
ATOM 552 C C . GLY A 1 80 ? 10.284 0.724 -12.660 1.00 92.62 80 GLY A C 1
ATOM 553 O O . GLY A 1 80 ? 9.612 0.558 -13.676 1.00 92.62 80 GLY A O 1
ATOM 554 N N . VAL A 1 81 ? 9.796 0.491 -11.439 1.00 96.38 81 VAL A N 1
ATOM 555 C CA . VAL A 1 81 ? 8.402 0.117 -11.167 1.00 96.38 81 VAL A CA 1
ATOM 556 C C . VAL A 1 81 ? 7.533 1.369 -11.153 1.00 96.38 81 VAL A C 1
ATOM 558 O O . VAL A 1 81 ? 7.834 2.318 -10.433 1.00 96.38 81 VAL A O 1
ATOM 561 N N . THR A 1 82 ? 6.450 1.367 -11.927 1.00 95.88 82 THR A N 1
ATOM 562 C CA . THR A 1 82 ? 5.541 2.517 -12.082 1.00 95.88 82 THR A CA 1
ATOM 563 C C . THR A 1 82 ? 4.190 2.298 -11.404 1.00 95.88 82 THR A C 1
ATOM 565 O O . THR A 1 82 ? 3.574 3.249 -10.924 1.00 95.88 82 THR A O 1
ATOM 568 N N . ALA A 1 83 ? 3.732 1.048 -11.308 1.00 97.00 83 ALA A N 1
ATOM 569 C CA . ALA A 1 83 ? 2.515 0.680 -10.591 1.00 97.00 83 ALA A CA 1
ATOM 570 C C . ALA A 1 83 ? 2.565 -0.770 -10.101 1.00 97.00 83 ALA A C 1
ATOM 572 O O . ALA A 1 83 ? 3.337 -1.585 -10.602 1.00 97.00 83 ALA A O 1
ATOM 573 N N . VAL A 1 84 ? 1.712 -1.109 -9.137 1.00 97.50 84 VAL A N 1
ATOM 574 C CA . VAL A 1 84 ? 1.606 -2.458 -8.567 1.00 97.50 84 VAL A CA 1
ATOM 575 C C . VAL A 1 84 ? 0.162 -2.948 -8.552 1.00 97.50 84 VAL A C 1
ATOM 577 O O . VAL A 1 84 ? -0.792 -2.166 -8.454 1.00 97.50 84 VAL A O 1
ATOM 580 N N . VAL A 1 85 ? -0.009 -4.262 -8.653 1.00 97.31 85 VAL A N 1
ATOM 581 C CA . VAL A 1 85 ? -1.303 -4.939 -8.550 1.00 97.31 85 VAL A CA 1
ATOM 582 C C . VAL A 1 85 ? -1.377 -5.617 -7.192 1.00 97.31 85 VAL A C 1
ATOM 584 O O . VAL A 1 85 ? -0.672 -6.590 -6.933 1.00 97.31 85 VAL A O 1
ATOM 587 N N . LEU A 1 86 ? -2.230 -5.082 -6.322 1.00 97.25 86 LEU A N 1
ATOM 588 C CA . LEU A 1 86 ? -2.395 -5.548 -4.952 1.00 97.25 86 LEU A CA 1
ATOM 589 C C . LEU A 1 86 ? -3.790 -6.132 -4.752 1.00 97.25 86 LEU A C 1
ATOM 591 O O . LEU A 1 86 ? -4.781 -5.507 -5.136 1.00 97.25 86 LEU A O 1
ATOM 595 N N . ASN A 1 87 ? -3.838 -7.278 -4.085 1.00 97.38 87 ASN A N 1
ATOM 596 C CA . ASN A 1 87 ? -5.018 -7.772 -3.395 1.00 97.38 87 ASN A CA 1
ATOM 597 C C . ASN A 1 87 ? -4.929 -7.314 -1.941 1.00 97.38 87 ASN A C 1
ATOM 599 O O . ASN A 1 87 ? -3.923 -7.544 -1.269 1.00 97.38 87 ASN A O 1
ATOM 603 N N . VAL A 1 88 ? -5.977 -6.651 -1.466 1.00 98.19 88 VAL A N 1
ATOM 604 C CA . VAL A 1 88 ? -6.030 -6.073 -0.122 1.00 98.19 88 VAL A CA 1
ATOM 605 C C . VAL A 1 88 ? -7.108 -6.792 0.662 1.00 98.19 88 VAL A C 1
ATOM 607 O O . VAL A 1 88 ? -8.220 -6.960 0.169 1.00 98.19 88 VAL A O 1
ATOM 610 N N . THR A 1 89 ? -6.773 -7.226 1.872 1.00 98.62 89 THR A N 1
ATOM 611 C CA . THR A 1 89 ? -7.718 -7.864 2.790 1.00 98.62 89 THR A CA 1
ATOM 612 C C . THR A 1 89 ? -7.795 -7.049 4.073 1.00 98.62 89 THR A C 1
ATOM 614 O O . THR A 1 89 ? -6.770 -6.721 4.669 1.00 98.62 89 THR A O 1
ATOM 617 N N . ALA A 1 90 ? -9.021 -6.741 4.485 1.00 98.62 90 ALA A N 1
ATOM 618 C CA . ALA A 1 90 ? -9.354 -6.177 5.783 1.00 98.62 90 ALA A CA 1
ATOM 619 C C . ALA A 1 90 ? -9.866 -7.306 6.681 1.00 98.62 90 ALA A C 1
ATOM 621 O O . ALA A 1 90 ? -10.694 -8.110 6.250 1.00 98.62 90 ALA A O 1
ATOM 622 N N . THR A 1 91 ? -9.364 -7.395 7.909 1.00 98.69 91 THR A N 1
ATOM 623 C CA . THR A 1 91 ? -9.821 -8.391 8.883 1.00 98.69 91 THR A CA 1
ATOM 624 C C . THR A 1 91 ? -9.883 -7.808 10.288 1.00 98.69 91 THR A C 1
ATOM 626 O O . THR A 1 91 ? -9.266 -6.785 10.583 1.00 98.69 91 THR A O 1
ATOM 629 N N . ASN A 1 92 ? -10.669 -8.446 11.154 1.00 98.31 92 ASN A N 1
ATOM 630 C CA . ASN A 1 92 ? -10.941 -8.007 12.522 1.00 98.31 92 ASN A CA 1
ATOM 631 C C . ASN A 1 92 ? -11.376 -6.524 12.651 1.00 98.31 92 ASN A C 1
ATOM 633 O O . ASN A 1 92 ? -10.870 -5.847 13.564 1.00 98.31 92 ASN A O 1
ATOM 637 N N . PRO A 1 93 ? -12.255 -5.991 11.771 1.00 98.50 93 PRO A N 1
ATOM 638 C CA . PRO A 1 93 ? -12.720 -4.617 11.902 1.00 98.50 93 PRO A CA 1
ATOM 639 C C . PRO A 1 93 ? -13.516 -4.441 13.200 1.00 98.50 93 PRO A C 1
ATOM 641 O O . PRO A 1 93 ? -14.146 -5.379 13.689 1.00 98.50 93 PRO A O 1
ATOM 644 N N . THR A 1 94 ? -13.477 -3.241 13.774 1.00 98.69 94 THR A N 1
ATOM 645 C CA . THR A 1 94 ? -14.316 -2.894 14.935 1.00 98.69 94 THR A CA 1
ATOM 646 C C . THR A 1 94 ? -15.582 -2.136 14.552 1.00 98.69 94 THR A C 1
ATOM 648 O O . THR A 1 94 ? -16.492 -2.057 15.367 1.00 98.69 94 THR A O 1
ATOM 651 N N . GLU A 1 95 ? -15.630 -1.565 13.346 1.00 98.56 95 GLU A N 1
ATOM 652 C CA . GLU A 1 95 ? -16.757 -0.799 12.807 1.00 98.56 95 GLU A CA 1
ATOM 653 C C . GLU A 1 95 ? -16.786 -0.903 11.271 1.00 98.56 95 GLU A C 1
ATOM 655 O O . GLU A 1 95 ? -15.722 -1.079 10.659 1.00 98.56 95 GLU A O 1
ATOM 660 N N . PRO A 1 96 ? -17.957 -0.705 10.634 1.00 98.69 96 PRO A N 1
ATOM 661 C CA . PRO A 1 96 ? -18.041 -0.516 9.193 1.00 98.69 96 PRO A CA 1
ATOM 662 C C . PRO A 1 96 ? -17.183 0.649 8.705 1.00 98.69 96 PRO A C 1
ATOM 664 O O . PRO A 1 96 ? -17.232 1.756 9.244 1.00 98.69 96 PRO A O 1
ATOM 667 N N . SER A 1 97 ? -16.388 0.402 7.668 1.00 98.50 97 SER A N 1
ATOM 668 C CA . SER A 1 97 ? -15.385 1.353 7.191 1.00 98.50 97 SER A CA 1
ATOM 669 C C . SER A 1 97 ? -14.960 1.036 5.750 1.00 98.50 97 SER A C 1
ATOM 671 O O . SER A 1 97 ? -15.517 0.173 5.065 1.00 98.50 97 SER A O 1
ATOM 673 N N . PHE A 1 98 ? -13.966 1.774 5.269 1.00 98.56 98 PHE A N 1
ATOM 674 C CA . PHE A 1 98 ? -13.282 1.504 4.019 1.00 98.56 98 PHE A CA 1
ATOM 675 C C . PHE A 1 98 ? -11.785 1.777 4.135 1.00 98.56 98 PHE A C 1
ATOM 677 O O . PHE A 1 98 ? -11.329 2.562 4.973 1.00 98.56 98 PHE A O 1
ATOM 684 N N . VAL A 1 99 ? -11.035 1.162 3.222 1.00 98.50 99 VAL A N 1
ATOM 685 C CA . VAL A 1 99 ? -9.620 1.434 2.992 1.00 98.50 99 VAL A CA 1
ATOM 686 C C . VAL A 1 99 ? -9.418 2.133 1.654 1.00 98.50 99 VAL A C 1
ATOM 688 O O . VAL A 1 99 ? -9.924 1.685 0.620 1.00 98.50 99 VAL A O 1
ATOM 691 N N . SER A 1 100 ? -8.633 3.208 1.671 1.00 98.31 100 SER A N 1
ATOM 692 C CA . SER A 1 100 ? -8.083 3.847 0.469 1.00 98.31 100 SER A CA 1
ATOM 693 C C . SER A 1 100 ? -6.630 3.434 0.288 1.00 98.31 100 SER A C 1
ATOM 695 O O . SER A 1 100 ? -5.855 3.469 1.244 1.00 98.31 100 SER A O 1
ATOM 697 N N . VAL A 1 101 ? -6.244 3.102 -0.939 1.00 98.00 101 VAL A N 1
ATOM 698 C CA . VAL A 1 101 ? -4.890 2.674 -1.301 1.00 98.00 101 VAL A CA 1
ATOM 699 C C . VAL A 1 101 ? -4.348 3.603 -2.376 1.00 98.00 101 VAL A C 1
ATOM 701 O O . VAL A 1 101 ? -4.972 3.782 -3.421 1.00 98.00 101 VAL A O 1
ATOM 704 N N . TYR A 1 102 ? -3.200 4.219 -2.115 1.00 97.62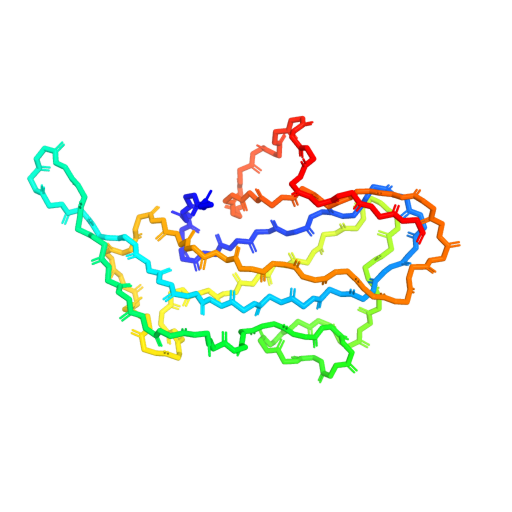 102 TYR A N 1
ATOM 705 C CA . TYR A 1 102 ? -2.693 5.315 -2.938 1.00 97.62 102 TYR A CA 1
ATOM 706 C C . TYR A 1 102 ? -1.158 5.393 -2.908 1.00 97.62 102 TYR A C 1
ATOM 708 O O . TYR A 1 102 ? -0.532 4.816 -2.012 1.00 97.62 102 TYR A O 1
ATOM 716 N N . PRO A 1 103 ? -0.527 6.079 -3.880 1.00 97.12 103 PRO A N 1
ATOM 717 C CA . PRO A 1 103 ? 0.920 6.255 -3.886 1.00 97.12 103 PRO A CA 1
ATOM 718 C C . PRO A 1 103 ? 1.367 7.017 -2.632 1.00 97.12 103 PRO A C 1
ATOM 720 O O . PRO A 1 103 ? 0.829 8.084 -2.319 1.00 97.12 103 PRO A O 1
ATOM 723 N N . SER A 1 104 ? 2.345 6.476 -1.906 1.00 96.00 104 SER A N 1
ATOM 724 C CA . SER A 1 104 ? 2.849 7.109 -0.680 1.00 96.00 104 SER A CA 1
ATOM 725 C C . SER A 1 104 ? 3.387 8.517 -0.956 1.00 96.00 104 SER A C 1
ATOM 727 O O . SER A 1 104 ? 3.958 8.773 -2.011 1.00 96.00 104 SER A O 1
ATOM 729 N N . GLY A 1 105 ? 3.225 9.434 0.002 1.00 93.25 105 GLY A N 1
ATOM 730 C CA . GLY A 1 105 ? 3.688 10.824 -0.123 1.00 93.25 105 GLY A CA 1
ATOM 731 C C . GLY A 1 105 ? 2.825 11.715 -1.025 1.00 93.25 105 GLY A C 1
ATOM 732 O O . GLY A 1 105 ? 3.119 12.899 -1.157 1.00 93.25 105 GLY A O 1
ATOM 733 N N . THR A 1 106 ? 1.749 11.184 -1.612 1.00 93.75 106 THR A N 1
ATOM 734 C CA . THR A 1 106 ? 0.781 11.968 -2.394 1.00 93.75 106 THR A CA 1
ATOM 735 C C .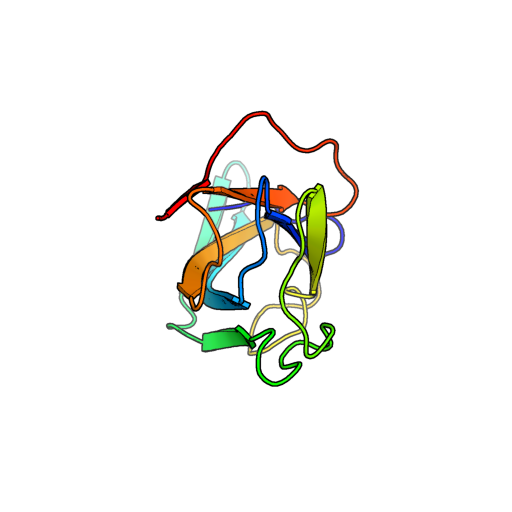 THR A 1 106 ? -0.478 12.273 -1.587 1.00 93.75 106 THR A C 1
ATOM 737 O O . THR A 1 106 ? -0.781 11.603 -0.595 1.00 93.75 106 THR A O 1
ATOM 740 N N . THR A 1 107 ? -1.240 13.282 -2.013 1.00 92.38 107 THR A N 1
ATOM 741 C CA . THR A 1 107 ? -2.566 13.543 -1.447 1.00 92.38 107 THR A CA 1
ATOM 742 C C . THR A 1 107 ? -3.479 12.357 -1.737 1.00 92.38 107 THR A C 1
ATOM 744 O O . THR A 1 107 ? -3.715 12.012 -2.896 1.00 92.38 107 THR A O 1
ATOM 747 N N . ARG A 1 108 ? -4.022 11.745 -0.680 1.00 92.25 108 ARG A N 1
ATOM 748 C CA . ARG A 1 108 ? -5.011 10.671 -0.800 1.00 92.25 108 ARG A CA 1
ATOM 749 C C . ARG A 1 108 ? -6.210 11.156 -1.620 1.00 92.25 108 ARG A C 1
ATOM 751 O O . ARG A 1 108 ? -6.763 12.221 -1.351 1.00 92.25 108 ARG A O 1
ATOM 758 N N . THR A 1 109 ? -6.651 10.348 -2.577 1.00 86.62 109 THR A N 1
ATOM 759 C CA . THR A 1 109 ? -7.895 10.599 -3.314 1.00 86.62 109 THR A CA 1
ATOM 760 C C . THR A 1 109 ? -9.127 10.309 -2.438 1.00 86.62 109 THR A C 1
ATOM 762 O O . THR A 1 109 ? -9.020 9.782 -1.329 1.00 86.62 109 THR A O 1
ATOM 765 N N . SER A 1 110 ? -10.327 10.639 -2.922 1.00 88.00 110 SER A N 1
ATOM 766 C CA . SER A 1 110 ? -11.593 10.274 -2.264 1.00 88.00 110 SER A CA 1
ATOM 767 C C . SER A 1 110 ? -12.004 8.808 -2.480 1.00 88.00 110 SER A C 1
ATOM 769 O O . SER A 1 110 ? -13.089 8.412 -2.066 1.00 88.00 110 SER A O 1
ATOM 771 N N . ALA A 1 111 ? -11.174 7.998 -3.145 1.00 92.69 111 ALA A N 1
ATOM 772 C CA . ALA A 1 111 ? -11.531 6.638 -3.526 1.00 92.69 111 ALA A CA 1
ATOM 773 C C . ALA A 1 111 ? -11.550 5.675 -2.327 1.00 92.69 111 ALA A C 1
ATOM 775 O O . ALA A 1 111 ? -10.595 5.610 -1.554 1.00 92.69 111 ALA A O 1
ATOM 776 N N . SER A 1 112 ? -12.600 4.859 -2.232 1.00 95.38 112 SER A N 1
ATOM 777 C CA . SER A 1 112 ? -12.679 3.672 -1.373 1.00 95.38 112 SER A CA 1
ATOM 778 C C . SER A 1 112 ? -12.323 2.427 -2.194 1.00 95.38 112 SER A C 1
ATOM 780 O O . SER A 1 112 ? -13.092 2.028 -3.071 1.00 95.38 112 SER A O 1
ATOM 782 N N . ASN A 1 113 ? -11.167 1.808 -1.949 1.00 97.12 113 ASN A N 1
ATOM 783 C CA . ASN A 1 113 ? -10.724 0.633 -2.712 1.00 97.12 113 ASN A CA 1
ATOM 784 C C . ASN A 1 113 ? -11.261 -0.684 -2.146 1.00 97.12 113 ASN A C 1
ATOM 786 O O . ASN A 1 113 ? -11.445 -1.637 -2.899 1.00 97.12 113 ASN A O 1
ATOM 790 N N . LEU A 1 114 ? -11.500 -0.737 -0.835 1.00 97.81 114 LEU A N 1
ATOM 791 C CA . LEU A 1 114 ? -12.055 -1.894 -0.140 1.00 97.81 114 LEU A CA 1
ATOM 792 C C . LEU A 1 114 ? -13.031 -1.410 0.930 1.00 97.81 114 LEU A C 1
ATOM 794 O O . LEU A 1 114 ? -12.622 -0.692 1.835 1.00 97.81 114 LEU A O 1
ATOM 798 N N . ASN A 1 115 ? -14.296 -1.808 0.829 1.00 98.25 115 ASN A N 1
ATOM 799 C CA . ASN A 1 115 ? -15.332 -1.524 1.825 1.00 98.25 115 ASN A CA 1
ATOM 800 C C . ASN A 1 115 ? -15.575 -2.778 2.673 1.00 98.25 115 ASN A C 1
ATOM 802 O O . ASN A 1 115 ? -15.528 -3.887 2.136 1.00 98.25 115 ASN A O 1
ATOM 806 N N . PHE A 1 116 ? -15.826 -2.615 3.971 1.00 98.06 116 PHE A N 1
ATOM 807 C CA . PHE A 1 116 ? -16.041 -3.727 4.903 1.00 98.06 116 PHE A CA 1
ATOM 808 C C . PHE A 1 116 ? -16.944 -3.321 6.073 1.00 98.06 116 PHE A C 1
ATOM 810 O O . PHE A 1 116 ? -17.144 -2.134 6.338 1.00 98.06 116 PHE A O 1
ATOM 817 N N . THR A 1 117 ? -17.489 -4.326 6.757 1.00 94.19 117 THR A N 1
ATOM 818 C CA . THR A 1 117 ? -18.398 -4.204 7.906 1.00 94.19 117 THR A CA 1
ATOM 819 C C . THR A 1 117 ? -17.897 -5.011 9.081 1.00 94.19 117 THR A C 1
ATOM 821 O O . THR A 1 117 ? -17.450 -6.152 8.816 1.00 94.19 117 THR A O 1
#

Radius of gyration: 13.86 Å; Cα contacts (8 Å, |Δi|>4): 311; chains: 1; bounding box: 33×28×40 Å

Sequence (117 aa):
VVPVVDGKVSFFNNQGSVDLIADITGYFTSAGDGATHVNIGPKRLMDTRSGLGGVPQAKVGAGGVVTLQVAGTNGVPASGVTAVVLNVTATNPTEPSFVSVYPSGTTRTSASNLNFT

pLDDT: mean 96.05, std 3.66, range [79.44, 98.88]

Mean predicted aligned error: 2.8 Å

Nearest PDB structures (foldseek):
  2wze-assembly1_A  TM=4.222E-01  e=4.588E-01  Acetivibrio thermocellus
  8hmz-assembly1_E  TM=3.493E-01  e=1.830E+00  Homo sapiens
  8pw4-assembly2_B  TM=3.654E-01  e=7.299E+00  Salasvirus phi29
  1lr5-assembly2_B  TM=2.410E-01  e=9.031E+00  Zea mays

Solvent-accessible surface area (backbone atoms only — not comparable to full-atom values): 6276 Å² total; per-residue (Å²): 113,37,53,38,40,96,34,20,39,27,40,34,28,57,40,41,33,28,30,48,34,34,27,35,37,30,38,27,28,77,45,88,99,49,68,45,78,46,78,72,49,83,40,83,52,35,28,19,83,76,20,41,56,81,37,66,66,47,60,41,37,54,71,24,74,50,65,40,73,46,42,59,39,100,89,38,56,70,63,71,57,46,28,38,34,64,50,76,46,81,42,80,55,73,39,63,35,35,32,28,69,39,34,36,96,55,86,77,72,93,59,72,75,44,77,52,106

Secondary structure (DSSP, 8-state):
-EE-BTTEEEEEE-SS-BEEEEEEEEEEEEETTEEEEEEEEEEEEEETTTTBTT--SS-B-TT-EEEEE-TTSTT--SSSEEEEEEEEEEES-SSSEEEEEEETTSPPPS--SEEE-

Foldseek 3Di:
DEWADQQKKKKWKAAFWWWKWKWFQWFWFDDVVDIDIDGDHTDTQDTLCVCHQVWHVGTQHHRGMTMHRHDPPNPHHVDRTTGTDIDMDIPDGPDWIFMFMYHPPDDTDPDGPGTDD